Protein AF-A0A974YWJ6-F1 (afdb_monomer)

Solvent-accessible surface area (backbone atoms only — not comparable to full-atom values): 5057 Å² total; per-residue (Å²): 136,80,95,85,72,71,76,64,59,60,55,53,56,55,55,55,60,67,66,64,79,70,67,82,75,82,80,68,51,69,71,56,39,74,74,30,66,68,55,28,56,50,47,48,49,52,39,70,74,44,55,71,71,57,34,74,69,32,67,50,41,56,48,30,52,54,51,50,50,54,50,52,50,26,64,76,67,69,54,77,85,125

Sequence (82 aa):
MKGKKMKKLSFLLVICMLTACSTKEKIYSMDEFRKDEALIKKVLKECSEMSFNDQLNSTNCARADEAQSEIDLQIITGKRRK

Foldseek 3Di:
DDDDDPVVVVVVVVVVVVVVPPDPDDQDDLVNCLVDVVVLVVLCVVLVVDDPVVNVVDNNNVSSVVSVVVVVVCVVVVPDDD

Nearest PDB structures (foldseek):
  7bgn-assembly3_F  TM=3.257E-01  e=5.950E+00  Medicago truncatula

Structure (mmCIF, N/CA/C/O backbone):
data_AF-A0A974YWJ6-F1
#
_entry.id   AF-A0A974YWJ6-F1
#
loop_
_atom_site.group_PDB
_atom_site.id
_atom_site.type_symbol
_atom_site.label_atom_id
_atom_site.label_alt_id
_atom_site.label_comp_id
_atom_site.label_asym_id
_atom_site.label_entity_id
_atom_site.label_seq_id
_atom_site.pdbx_PDB_ins_code
_atom_site.Cartn_x
_atom_site.Cartn_y
_atom_site.Cartn_z
_atom_site.occupancy
_atom_site.B_iso_or_equiv
_atom_site.auth_seq_id
_atom_site.auth_comp_id
_atom_site.auth_asym_id
_atom_site.auth_atom_id
_atom_site.pdbx_PDB_model_num
ATOM 1 N N . MET A 1 1 ? 19.055 -30.436 -44.204 1.00 40.00 1 MET A N 1
ATOM 2 C CA . MET A 1 1 ? 19.970 -29.871 -43.184 1.00 40.00 1 MET A CA 1
ATOM 3 C C . MET A 1 1 ? 19.176 -29.187 -42.075 1.00 40.00 1 MET A C 1
ATOM 5 O O . MET A 1 1 ? 18.485 -28.220 -42.343 1.00 40.00 1 MET A O 1
ATOM 9 N N . LYS A 1 2 ? 19.318 -29.718 -40.852 1.00 41.72 2 LYS A N 1
ATOM 10 C CA . LYS A 1 2 ? 19.399 -29.024 -39.550 1.00 41.72 2 LYS A CA 1
ATOM 11 C C . LYS A 1 2 ? 18.335 -27.962 -39.222 1.00 41.72 2 LYS A C 1
ATOM 13 O O . LYS A 1 2 ? 18.463 -26.787 -39.556 1.00 41.72 2 LYS A O 1
ATOM 18 N N . GLY A 1 3 ? 17.374 -28.388 -38.397 1.00 51.81 3 GLY A N 1
ATOM 19 C CA . GLY A 1 3 ? 16.583 -27.515 -37.538 1.00 51.81 3 GLY A CA 1
ATOM 20 C C . GLY A 1 3 ? 17.479 -26.602 -36.700 1.00 51.81 3 GLY A C 1
ATOM 21 O O . GLY A 1 3 ? 18.390 -27.062 -36.016 1.00 51.81 3 GLY A O 1
ATOM 22 N N . LYS A 1 4 ? 17.257 -25.290 -36.806 1.00 48.78 4 LYS A N 1
ATOM 23 C CA . LYS A 1 4 ? 17.907 -24.260 -35.975 1.00 48.78 4 LYS A CA 1
ATOM 24 C C . LYS A 1 4 ? 17.235 -22.891 -36.174 1.00 48.78 4 LYS A C 1
ATOM 26 O O . LYS A 1 4 ? 17.908 -21.898 -36.412 1.00 48.78 4 LYS A O 1
ATOM 31 N N . LYS A 1 5 ?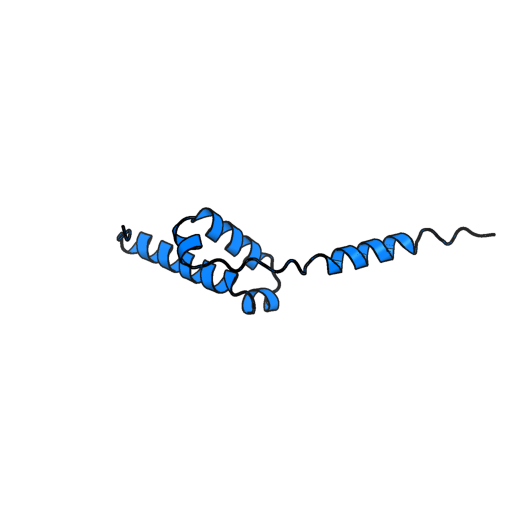 15.898 -22.810 -36.129 1.00 48.41 5 LYS A N 1
ATOM 32 C CA . LYS A 1 5 ? 15.193 -21.508 -36.231 1.00 48.41 5 LYS A CA 1
ATOM 33 C C . LYS A 1 5 ? 14.093 -21.242 -35.193 1.00 48.41 5 LYS A C 1
ATOM 35 O O . LYS A 1 5 ? 13.628 -20.116 -35.131 1.00 48.41 5 LYS A O 1
ATOM 40 N N . MET A 1 6 ? 13.741 -22.189 -34.316 1.00 48.78 6 MET A N 1
ATOM 41 C CA . MET A 1 6 ? 12.718 -21.942 -33.275 1.00 48.78 6 MET A CA 1
ATOM 42 C C . MET A 1 6 ? 13.257 -21.309 -31.983 1.00 48.78 6 MET A C 1
ATOM 44 O O . MET A 1 6 ? 12.505 -20.669 -31.263 1.00 48.78 6 MET A O 1
ATOM 48 N N . LYS A 1 7 ? 14.562 -21.414 -31.691 1.00 50.94 7 LYS A N 1
ATOM 49 C CA . LYS A 1 7 ? 15.131 -20.889 -30.430 1.00 50.94 7 LYS A CA 1
ATOM 50 C C . LYS A 1 7 ? 15.263 -19.360 -30.376 1.00 50.94 7 LYS A C 1
ATOM 52 O O . LYS A 1 7 ? 15.401 -18.811 -29.292 1.00 50.94 7 LYS A O 1
ATOM 57 N N . LYS A 1 8 ? 15.230 -18.668 -31.523 1.00 54.22 8 LYS A N 1
ATOM 58 C CA . LYS A 1 8 ? 15.380 -17.200 -31.579 1.00 54.22 8 LYS A CA 1
ATOM 59 C C . LYS A 1 8 ? 14.072 -16.448 -31.311 1.00 54.22 8 LYS A C 1
ATOM 61 O O . LYS A 1 8 ? 14.124 -15.325 -30.829 1.00 54.22 8 LYS A O 1
ATOM 66 N N . LEU A 1 9 ? 12.923 -17.073 -31.583 1.00 53.94 9 LEU A N 1
ATOM 67 C CA . LEU A 1 9 ? 11.607 -16.471 -31.341 1.00 53.94 9 LEU A CA 1
ATOM 68 C C . LEU A 1 9 ? 11.260 -16.408 -29.848 1.00 53.94 9 LEU A C 1
ATOM 70 O O . LEU A 1 9 ? 10.715 -15.403 -29.406 1.00 53.94 9 LEU A O 1
ATOM 74 N N . SER A 1 10 ? 11.643 -17.416 -29.053 1.00 57.19 10 SER A N 1
ATOM 75 C CA . SER A 1 10 ? 11.397 -17.389 -27.601 1.00 57.19 10 SER A CA 1
ATOM 76 C C . SER A 1 10 ? 12.151 -16.270 -26.883 1.00 57.19 10 SER A C 1
ATOM 78 O O . SER A 1 10 ? 11.623 -15.703 -25.937 1.00 57.19 10 SER A O 1
ATOM 80 N N . PHE A 1 11 ? 13.360 -15.920 -27.331 1.00 58.84 11 PHE A N 1
ATOM 81 C CA . PHE A 1 11 ? 14.164 -14.886 -26.668 1.00 58.84 11 PHE A CA 1
ATOM 82 C C . PHE A 1 11 ? 13.590 -13.476 -26.877 1.00 58.84 11 PHE A C 1
ATOM 84 O O . PHE A 1 11 ? 13.614 -12.650 -25.970 1.00 58.84 11 PHE A O 1
ATOM 91 N N . LEU A 1 12 ? 13.011 -13.222 -28.053 1.00 57.38 12 LEU A N 1
ATOM 92 C CA . LEU A 1 12 ? 12.361 -11.953 -28.390 1.00 57.38 12 LEU A CA 1
ATOM 93 C C . LEU A 1 12 ? 11.102 -11.700 -27.546 1.00 57.38 12 LEU A C 1
ATOM 95 O O . LEU A 1 12 ? 10.836 -10.567 -27.161 1.00 57.38 12 LEU A O 1
ATOM 99 N N . LEU A 1 13 ? 10.368 -12.761 -27.206 1.00 58.06 13 LEU A N 1
ATOM 100 C CA . LEU A 1 13 ? 9.149 -12.669 -26.401 1.00 58.06 13 LEU A CA 1
ATOM 101 C C . LEU A 1 13 ? 9.452 -12.328 -24.931 1.00 58.06 13 LEU A C 1
ATOM 103 O O . LEU A 1 13 ? 8.730 -11.544 -24.320 1.00 58.06 13 LEU A O 1
ATOM 107 N N . VAL A 1 14 ? 10.564 -12.844 -24.395 1.00 60.53 14 VAL A N 1
ATOM 108 C CA . VAL A 1 14 ? 11.049 -12.503 -23.046 1.00 60.53 14 VAL A CA 1
ATOM 109 C C . VAL A 1 14 ? 11.484 -11.035 -22.979 1.00 60.53 14 VAL A C 1
ATOM 111 O O . VAL A 1 14 ? 11.113 -10.331 -22.046 1.00 60.53 14 VAL A O 1
ATOM 114 N N . ILE A 1 15 ? 12.200 -10.542 -23.997 1.00 58.88 15 ILE A N 1
ATOM 115 C CA . ILE A 1 15 ? 12.656 -9.142 -24.057 1.00 58.88 15 ILE A CA 1
ATOM 116 C C . ILE A 1 15 ? 11.472 -8.167 -24.205 1.00 58.88 15 ILE A C 1
ATOM 118 O O . ILE A 1 15 ? 11.465 -7.126 -23.553 1.00 58.88 15 ILE A O 1
ATOM 122 N N . CYS A 1 16 ? 10.438 -8.512 -24.983 1.00 53.75 16 CYS A N 1
ATOM 123 C CA . CYS A 1 16 ? 9.228 -7.684 -25.093 1.00 53.75 16 CYS A CA 1
ATOM 124 C C . CYS A 1 16 ? 8.433 -7.591 -23.780 1.00 53.75 16 CYS A C 1
ATOM 126 O O . CYS A 1 16 ? 7.867 -6.534 -23.497 1.00 53.75 16 CYS A O 1
ATOM 128 N N . MET A 1 17 ? 8.401 -8.650 -22.963 1.00 54.38 17 MET A N 1
ATOM 129 C CA . MET A 1 17 ? 7.738 -8.589 -21.654 1.00 54.38 17 MET A CA 1
ATOM 130 C C . MET A 1 17 ? 8.469 -7.681 -20.658 1.00 54.38 17 MET A C 1
ATOM 132 O O . MET A 1 17 ? 7.813 -7.014 -19.864 1.00 54.38 17 MET A O 1
ATOM 136 N N . LEU A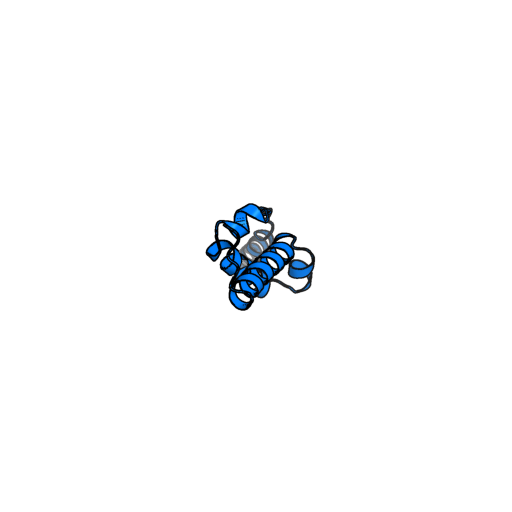 1 18 ? 9.798 -7.572 -20.741 1.00 51.34 18 LEU A N 1
ATOM 137 C CA . LEU A 1 18 ? 10.580 -6.671 -19.883 1.00 51.34 18 LEU A CA 1
ATOM 138 C C . LEU A 1 18 ? 10.307 -5.184 -20.178 1.00 51.34 18 LEU A C 1
ATOM 140 O O . LEU A 1 18 ? 10.363 -4.360 -19.271 1.00 51.34 18 LEU A O 1
ATOM 144 N N . THR A 1 19 ? 9.958 -4.829 -21.421 1.00 50.47 19 THR A N 1
ATOM 145 C CA . THR A 1 19 ? 9.638 -3.439 -21.807 1.00 50.47 19 THR A CA 1
ATOM 146 C C . THR A 1 19 ? 8.194 -3.016 -21.524 1.00 50.47 19 THR A C 1
ATOM 148 O O . THR A 1 19 ? 7.861 -1.846 -21.697 1.00 50.47 19 THR A O 1
ATOM 151 N N . ALA A 1 20 ? 7.327 -3.934 -21.085 1.00 48.38 20 ALA A N 1
ATOM 152 C CA . ALA A 1 20 ? 5.928 -3.620 -20.783 1.00 48.38 20 ALA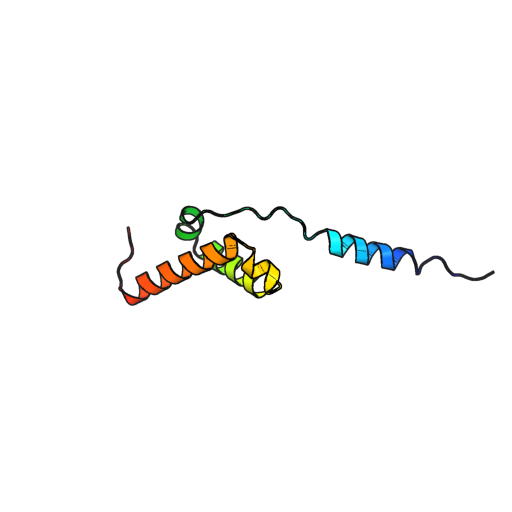 A CA 1
ATOM 153 C C . ALA A 1 20 ? 5.733 -2.907 -19.430 1.00 48.38 20 ALA A C 1
ATOM 155 O O . ALA A 1 20 ? 4.644 -2.409 -19.163 1.00 48.38 20 ALA A O 1
ATOM 156 N N . CYS A 1 21 ? 6.772 -2.795 -18.596 1.00 51.22 21 CYS A N 1
ATOM 157 C CA . CYS A 1 21 ? 6.691 -2.146 -17.284 1.00 51.22 21 CYS A CA 1
ATOM 158 C C . CYS A 1 21 ? 7.070 -0.651 -17.328 1.00 51.22 21 CYS A C 1
ATOM 160 O O . CYS A 1 21 ? 7.792 -0.146 -16.478 1.00 51.22 21 CYS A O 1
ATOM 162 N N . SER A 1 22 ? 6.618 0.074 -18.354 1.00 48.47 22 SER A N 1
ATOM 163 C CA . SER A 1 22 ? 6.633 1.546 -18.358 1.00 48.47 22 SER A CA 1
ATOM 164 C C . SER A 1 22 ? 5.220 2.074 -18.587 1.00 48.47 22 SER A C 1
ATOM 166 O O . SER A 1 22 ? 4.946 2.937 -19.421 1.00 48.47 22 SER A O 1
ATOM 168 N N . THR A 1 23 ? 4.270 1.500 -17.856 1.00 55.38 23 THR A N 1
ATOM 169 C CA . THR A 1 23 ? 2.968 2.122 -17.652 1.00 55.38 23 THR A CA 1
ATOM 170 C C . THR A 1 23 ? 3.221 3.403 -16.870 1.00 55.38 23 THR A C 1
ATOM 172 O O . THR A 1 23 ? 3.721 3.344 -15.752 1.00 55.38 23 THR A O 1
ATOM 175 N N . LYS A 1 24 ? 2.923 4.568 -17.459 1.00 59.66 24 LYS A N 1
ATOM 176 C CA . LYS A 1 24 ? 2.924 5.841 -16.728 1.00 59.66 24 LYS A CA 1
ATOM 177 C C . LYS A 1 24 ? 1.989 5.682 -15.532 1.00 59.66 24 LYS A C 1
ATOM 179 O O . LYS A 1 24 ? 0.772 5.637 -15.709 1.00 59.66 24 LYS A O 1
ATOM 184 N N . GLU A 1 25 ? 2.567 5.511 -14.352 1.00 69.75 25 GLU A N 1
ATOM 185 C CA . GLU A 1 25 ? 1.815 5.248 -13.136 1.00 69.75 25 GLU A CA 1
ATOM 186 C C . GLU A 1 25 ? 0.930 6.463 -12.843 1.00 69.75 25 GLU A C 1
ATOM 188 O O . GLU A 1 25 ? 1.395 7.608 -12.852 1.00 69.75 25 GLU A O 1
ATOM 193 N N . LYS A 1 26 ? -0.375 6.236 -12.657 1.00 82.81 26 LYS A N 1
ATOM 194 C CA . LYS A 1 26 ? -1.290 7.311 -12.271 1.00 82.81 26 LYS A CA 1
ATOM 195 C C . LYS A 1 26 ? -0.837 7.816 -10.904 1.00 82.81 26 LYS A C 1
ATOM 197 O O . LYS A 1 26 ? -0.824 7.044 -9.954 1.00 82.81 26 LYS A O 1
ATOM 202 N N . ILE A 1 27 ? -0.506 9.099 -10.797 1.00 88.50 27 ILE A N 1
ATOM 203 C CA . ILE A 1 27 ? -0.162 9.704 -9.510 1.00 88.50 27 ILE A CA 1
ATOM 204 C C . ILE A 1 27 ? -1.459 10.029 -8.764 1.00 88.50 27 ILE A C 1
ATOM 206 O O . ILE A 1 27 ? -2.234 10.871 -9.217 1.00 88.50 27 ILE A O 1
ATOM 210 N N . TYR A 1 28 ? -1.683 9.369 -7.632 1.00 89.56 28 TYR A N 1
ATOM 211 C CA . TYR A 1 28 ? -2.842 9.579 -6.771 1.00 89.56 28 TYR A CA 1
ATOM 212 C C . TYR A 1 28 ? -2.613 10.756 -5.818 1.00 89.56 28 TYR A C 1
ATOM 214 O O . TYR A 1 28 ? -1.499 10.993 -5.334 1.00 89.56 28 TYR A O 1
ATOM 222 N N . SER A 1 29 ? -3.664 11.531 -5.556 1.00 91.88 29 SER A N 1
ATOM 223 C CA . SER A 1 29 ? -3.631 12.594 -4.548 1.00 91.88 29 SER A CA 1
ATOM 224 C C . SER A 1 29 ? -3.909 12.054 -3.140 1.00 91.88 29 SER A C 1
ATOM 226 O O . SER A 1 29 ? -4.493 10.985 -2.968 1.00 91.88 29 SER A O 1
ATOM 228 N N . MET A 1 30 ? -3.536 12.821 -2.110 1.00 89.56 30 MET A N 1
ATOM 229 C CA . MET A 1 30 ? -3.872 12.480 -0.720 1.00 89.56 30 MET A CA 1
ATOM 230 C C . MET A 1 30 ? -5.387 12.403 -0.491 1.00 89.56 30 MET A C 1
ATOM 232 O O . MET A 1 30 ? -5.848 11.570 0.281 1.00 89.56 30 MET A O 1
ATOM 236 N N . ASP A 1 31 ? -6.181 13.220 -1.188 1.00 90.19 31 ASP A N 1
ATOM 237 C CA . ASP A 1 31 ? -7.643 13.157 -1.100 1.00 90.19 31 ASP A CA 1
ATOM 238 C C . ASP A 1 31 ? -8.216 11.867 -1.693 1.00 90.19 31 ASP A C 1
ATOM 240 O O . ASP A 1 31 ? -9.230 11.376 -1.203 1.00 90.19 31 ASP A O 1
ATOM 244 N N . GLU A 1 32 ? -7.596 11.313 -2.740 1.00 90.38 32 GLU A N 1
ATOM 245 C CA . GLU A 1 32 ? -7.987 10.007 -3.281 1.00 90.38 32 GLU A CA 1
ATOM 246 C C . GLU A 1 32 ? -7.688 8.894 -2.272 1.00 90.38 32 GLU A C 1
ATOM 248 O O . GLU A 1 32 ? -8.566 8.080 -1.997 1.00 90.38 32 GLU A O 1
ATOM 253 N N . PHE A 1 33 ? -6.507 8.908 -1.648 1.00 91.50 33 PHE A N 1
ATOM 254 C CA . PHE A 1 33 ? -6.154 7.940 -0.605 1.00 91.50 33 PHE A CA 1
ATOM 255 C C . PHE A 1 33 ? -7.053 8.041 0.631 1.00 91.50 33 PHE A C 1
ATOM 257 O O . PHE A 1 33 ? -7.519 7.029 1.143 1.00 91.50 33 PHE A O 1
ATOM 264 N N . ARG A 1 34 ? -7.384 9.257 1.079 1.00 87.38 34 ARG A N 1
ATOM 265 C CA . ARG A 1 34 ? -8.292 9.471 2.220 1.00 87.38 34 ARG A CA 1
ATOM 266 C C . ARG A 1 34 ? -9.709 8.959 1.975 1.00 87.38 34 ARG A C 1
ATOM 268 O O . ARG A 1 34 ? -10.406 8.624 2.929 1.00 87.38 34 ARG A O 1
ATOM 275 N N . LYS A 1 35 ? -10.156 8.941 0.718 1.00 90.62 35 LYS A N 1
ATOM 276 C CA . LYS A 1 35 ? -11.490 8.456 0.338 1.00 90.62 35 LYS A CA 1
ATOM 277 C C . LYS A 1 35 ? -11.545 6.938 0.194 1.00 90.62 35 LYS A C 1
ATOM 279 O O . LYS A 1 35 ? -12.635 6.381 0.294 1.00 90.62 35 LYS A O 1
ATOM 284 N N . ASP A 1 36 ? -10.407 6.290 -0.045 1.00 91.19 36 ASP A N 1
ATOM 285 C CA . ASP A 1 36 ? -10.333 4.861 -0.322 1.00 91.19 36 ASP A CA 1
ATOM 286 C C . ASP A 1 36 ? -9.127 4.211 0.378 1.00 91.19 36 ASP A C 1
ATOM 288 O O . ASP A 1 36 ? -8.011 4.153 -0.138 1.00 91.19 36 ASP A O 1
ATOM 292 N N . GLU A 1 37 ? -9.369 3.659 1.567 1.00 89.62 37 GLU A N 1
ATOM 293 C CA . GLU A 1 37 ? -8.354 2.907 2.313 1.00 89.62 37 GLU A CA 1
ATOM 294 C C . GLU A 1 37 ? -7.910 1.627 1.573 1.00 89.62 37 GLU A C 1
ATOM 296 O O . GLU A 1 37 ? -6.772 1.175 1.7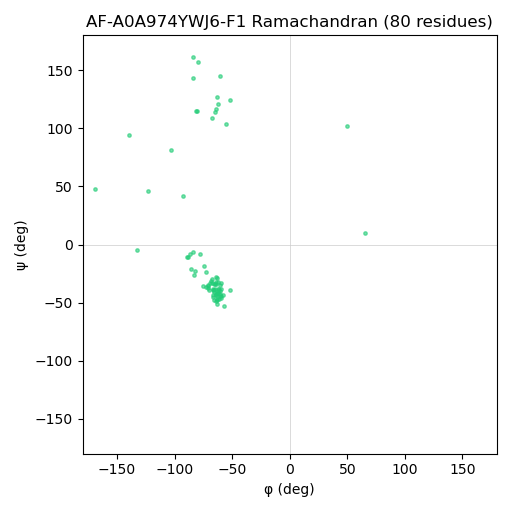23 1.00 89.62 37 GLU A O 1
ATOM 301 N N . ALA A 1 38 ? -8.772 1.032 0.738 1.00 92.88 38 ALA A N 1
ATOM 302 C CA . ALA A 1 38 ? -8.393 -0.143 -0.044 1.00 92.88 38 ALA A CA 1
ATOM 303 C C . ALA A 1 38 ? -7.376 0.224 -1.136 1.00 92.88 38 ALA A C 1
ATOM 305 O O . ALA A 1 38 ? -6.474 -0.569 -1.423 1.00 92.88 38 ALA A O 1
ATOM 306 N N . LEU A 1 39 ? -7.468 1.439 -1.688 1.00 93.25 39 LEU A N 1
ATOM 307 C CA . LEU A 1 39 ? -6.464 1.988 -2.597 1.00 93.25 39 LEU A CA 1
ATOM 308 C C . LEU A 1 39 ? -5.102 2.148 -1.908 1.00 93.25 39 LEU A C 1
ATOM 310 O O . LEU A 1 39 ? -4.093 1.773 -2.502 1.00 93.25 39 LEU A O 1
ATOM 314 N N . ILE A 1 40 ? -5.064 2.621 -0.655 1.00 93.31 40 ILE A N 1
ATOM 315 C CA . ILE A 1 40 ? -3.818 2.722 0.131 1.00 93.31 40 ILE A CA 1
ATOM 316 C C . ILE A 1 40 ? -3.151 1.349 0.243 1.00 93.31 40 ILE A C 1
ATOM 318 O O . ILE A 1 40 ? -1.993 1.186 -0.136 1.00 93.31 40 ILE A O 1
ATOM 322 N N . LYS A 1 41 ? -3.896 0.332 0.696 1.00 93.12 4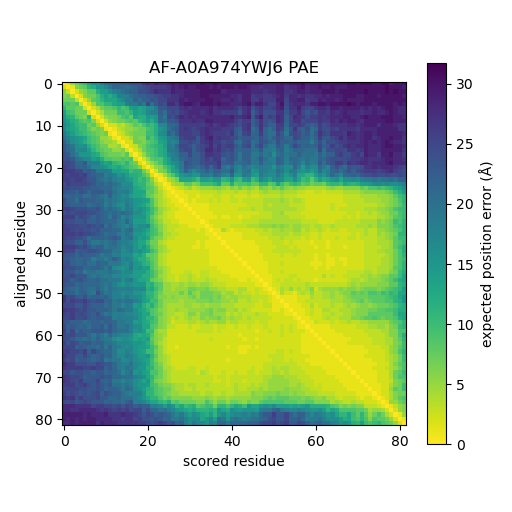1 LYS A N 1
ATOM 323 C CA . LYS A 1 41 ? -3.366 -1.032 0.879 1.00 93.12 41 LYS A CA 1
ATOM 324 C C . LYS A 1 41 ? -2.873 -1.643 -0.426 1.00 93.12 41 LYS A C 1
ATOM 326 O O . LYS A 1 41 ? -1.860 -2.339 -0.435 1.00 93.12 41 LYS A O 1
ATOM 331 N N . LYS A 1 42 ? -3.581 -1.383 -1.527 1.00 92.62 42 LYS A N 1
ATOM 332 C CA . LYS A 1 42 ? -3.173 -1.832 -2.857 1.00 92.62 42 LYS A CA 1
ATOM 333 C C . LYS A 1 42 ? -1.840 -1.202 -3.264 1.00 92.62 42 LYS A C 1
ATOM 335 O O . LYS A 1 42 ? -0.927 -1.938 -3.619 1.00 92.62 42 LYS A O 1
ATOM 340 N N . VAL A 1 43 ? -1.722 0.123 -3.167 1.00 91.12 43 VAL A N 1
ATOM 341 C CA . VAL A 1 43 ? -0.497 0.843 -3.543 1.00 91.12 43 VAL A CA 1
ATOM 342 C C . VAL A 1 43 ? 0.667 0.440 -2.641 1.00 91.12 43 VAL A C 1
ATOM 344 O O . VAL A 1 43 ? 1.734 0.132 -3.149 1.00 91.12 43 VAL A O 1
ATOM 347 N N . LEU A 1 44 ? 0.471 0.330 -1.324 1.00 91.88 44 LEU A N 1
ATOM 348 C CA . LEU A 1 44 ? 1.517 -0.146 -0.411 1.00 91.88 44 LEU A CA 1
ATOM 349 C C . LEU A 1 44 ? 1.995 -1.562 -0.741 1.00 91.88 44 LEU A C 1
ATOM 351 O O . LEU A 1 44 ? 3.191 -1.845 -0.669 1.00 91.88 44 LEU A O 1
ATOM 355 N N . LYS A 1 45 ? 1.077 -2.450 -1.135 1.00 91.56 45 LYS A N 1
ATOM 356 C CA . LYS A 1 45 ? 1.444 -3.787 -1.597 1.00 91.56 45 LYS A CA 1
ATOM 357 C C . LYS A 1 45 ? 2.284 -3.717 -2.873 1.00 91.56 45 LYS A C 1
ATOM 359 O O . LYS A 1 45 ? 3.340 -4.341 -2.914 1.00 91.56 45 LYS A O 1
ATOM 364 N N . GLU A 1 46 ? 1.863 -2.932 -3.861 1.00 90.12 46 GLU A N 1
ATOM 365 C CA . GLU A 1 46 ? 2.630 -2.719 -5.096 1.00 90.12 46 GLU A CA 1
ATOM 366 C C . GLU A 1 46 ? 4.028 -2.160 -4.780 1.00 90.12 46 GLU A C 1
ATOM 368 O O . GLU A 1 46 ? 5.023 -2.689 -5.264 1.00 90.12 46 GLU A O 1
ATOM 373 N N . CYS A 1 47 ? 4.129 -1.189 -3.869 1.00 89.62 47 CYS A N 1
ATOM 374 C CA . CYS A 1 47 ? 5.399 -0.635 -3.398 1.00 89.62 47 CYS A CA 1
ATOM 375 C C . CYS A 1 47 ? 6.312 -1.673 -2.732 1.00 89.62 47 CYS A C 1
ATOM 377 O O .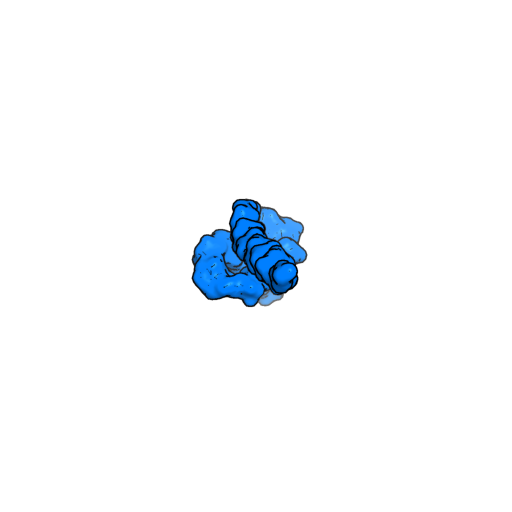 CYS A 1 47 ? 7.528 -1.587 -2.875 1.00 89.62 47 CYS A O 1
ATOM 379 N N . SER A 1 48 ? 5.753 -2.655 -2.015 1.00 87.62 48 SER A N 1
ATOM 380 C CA . SER A 1 48 ? 6.530 -3.737 -1.386 1.00 87.62 48 SER A CA 1
ATOM 381 C C . SER A 1 48 ? 7.070 -4.760 -2.390 1.00 87.62 48 SER A C 1
ATOM 383 O O . SER A 1 48 ? 8.055 -5.443 -2.114 1.00 87.62 48 SER A O 1
ATOM 385 N N . GLU A 1 49 ? 6.427 -4.863 -3.554 1.00 87.94 49 GLU A N 1
ATOM 386 C CA . GLU A 1 49 ? 6.817 -5.754 -4.649 1.00 87.94 49 GLU A CA 1
ATOM 387 C C . GLU A 1 49 ? 7.803 -5.072 -5.623 1.00 87.94 49 GLU A C 1
ATOM 389 O O . GLU A 1 49 ? 8.401 -5.741 -6.469 1.00 87.94 49 GLU A O 1
ATOM 394 N N . MET A 1 50 ? 8.006 -3.754 -5.497 1.00 85.31 50 MET A N 1
ATOM 395 C CA . MET A 1 50 ? 8.947 -2.974 -6.303 1.00 85.31 50 MET A CA 1
ATOM 396 C C . MET A 1 50 ? 10.399 -3.108 -5.825 1.00 85.31 50 MET A C 1
ATOM 398 O O . MET A 1 50 ? 10.698 -3.389 -4.665 1.00 85.31 50 MET A O 1
ATOM 402 N N . SER A 1 51 ? 11.334 -2.843 -6.741 1.00 85.12 51 SER A N 1
ATOM 403 C CA . SER A 1 51 ? 12.736 -2.609 -6.385 1.00 85.12 51 SER A CA 1
ATOM 404 C C . SER A 1 51 ? 12.849 -1.400 -5.456 1.00 85.12 51 SER A C 1
ATOM 406 O O . SER A 1 51 ? 12.155 -0.403 -5.647 1.00 85.12 51 SER A O 1
ATOM 408 N N . PHE A 1 52 ? 13.790 -1.436 -4.511 1.00 79.94 52 PHE A N 1
ATOM 409 C CA . PHE A 1 52 ? 14.046 -0.330 -3.582 1.00 79.94 52 PHE A CA 1
ATOM 410 C C . PHE A 1 52 ? 14.259 1.015 -4.296 1.00 79.94 52 PHE A C 1
ATOM 412 O O . PHE A 1 52 ? 13.758 2.048 -3.860 1.00 79.94 52 PHE A O 1
ATOM 419 N N . ASN A 1 53 ? 14.965 1.007 -5.431 1.00 82.62 53 ASN A N 1
ATOM 420 C CA . ASN A 1 53 ? 15.182 2.225 -6.207 1.00 82.62 53 ASN A CA 1
ATOM 421 C C . ASN A 1 53 ? 13.874 2.775 -6.796 1.00 82.62 53 ASN A C 1
ATOM 423 O O . ASN A 1 53 ? 13.668 3.984 -6.813 1.00 82.62 53 ASN A O 1
ATOM 427 N N . ASP A 1 54 ? 12.981 1.907 -7.258 1.00 81.62 54 ASP A N 1
ATOM 428 C CA . ASP A 1 54 ? 11.712 2.329 -7.856 1.00 81.62 54 ASP A CA 1
ATOM 429 C C . ASP A 1 54 ? 10.735 2.794 -6.772 1.00 81.62 54 ASP A C 1
ATOM 431 O O . ASP A 1 54 ? 10.053 3.803 -6.941 1.00 81.62 54 ASP A O 1
ATOM 435 N N . GLN A 1 55 ? 10.767 2.141 -5.608 1.00 83.31 55 GLN A N 1
ATOM 436 C CA . GLN A 1 55 ? 10.019 2.546 -4.424 1.00 83.31 55 GLN A CA 1
ATOM 437 C C . GLN A 1 55 ? 10.409 3.959 -3.957 1.00 83.31 55 GLN A C 1
ATOM 439 O O . GLN A 1 55 ? 9.529 4.780 -3.707 1.00 83.31 55 GLN A O 1
ATOM 444 N N . LE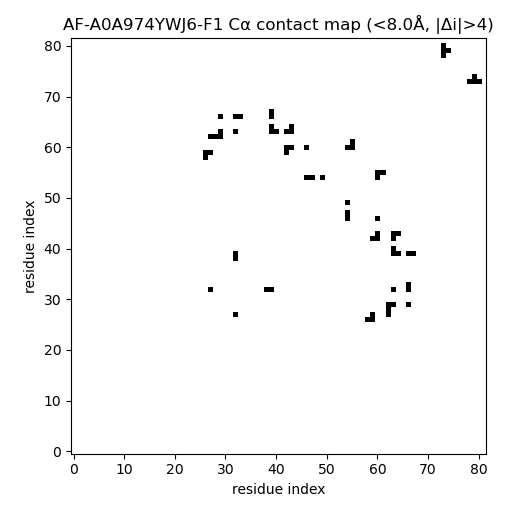U A 1 56 ? 11.712 4.272 -3.888 1.00 82.94 56 LEU A N 1
ATOM 445 C CA . LEU A 1 56 ? 12.207 5.602 -3.500 1.00 82.94 56 LEU A CA 1
ATOM 446 C C . LEU A 1 56 ? 11.807 6.707 -4.484 1.00 82.94 56 LEU A C 1
ATOM 448 O O . LEU A 1 56 ? 11.624 7.855 -4.084 1.00 82.94 56 LEU A O 1
ATOM 452 N N . ASN A 1 57 ? 11.689 6.372 -5.768 1.00 86.00 57 ASN A N 1
ATOM 453 C CA . ASN A 1 57 ? 11.325 7.329 -6.810 1.00 86.00 57 ASN A CA 1
ATOM 454 C C . ASN A 1 57 ? 9.802 7.443 -7.009 1.00 86.00 57 ASN A C 1
ATOM 456 O O . ASN A 1 57 ? 9.339 8.358 -7.697 1.00 86.00 57 ASN A O 1
ATOM 460 N N . SER A 1 58 ? 9.005 6.549 -6.413 1.00 87.38 58 SER A N 1
ATOM 461 C CA . SER A 1 58 ? 7.550 6.569 -6.549 1.00 87.38 58 SER A CA 1
ATOM 462 C C . SER A 1 58 ? 6.903 7.574 -5.596 1.00 87.38 58 SER A C 1
ATOM 464 O O . SER A 1 58 ? 6.874 7.417 -4.374 1.00 87.38 58 SER A O 1
ATOM 466 N N . THR A 1 59 ? 6.281 8.599 -6.184 1.00 90.81 59 THR A N 1
ATOM 467 C CA . THR A 1 59 ? 5.455 9.570 -5.444 1.00 90.81 59 THR A CA 1
ATOM 468 C C . THR A 1 59 ? 4.246 8.903 -4.785 1.00 90.81 59 THR A C 1
ATOM 470 O O . THR A 1 59 ? 3.807 9.335 -3.720 1.00 90.81 59 THR A O 1
ATOM 473 N N . ASN A 1 60 ? 3.705 7.849 -5.399 1.00 91.06 60 ASN A N 1
ATOM 474 C CA . ASN A 1 60 ? 2.564 7.125 -4.852 1.00 91.06 60 ASN A CA 1
ATOM 475 C C . ASN A 1 60 ? 2.939 6.337 -3.603 1.00 91.06 60 ASN A C 1
ATOM 477 O O . ASN A 1 60 ? 2.162 6.349 -2.655 1.00 91.06 60 ASN A O 1
ATOM 481 N N . CYS A 1 61 ? 4.126 5.725 -3.568 1.00 91.81 61 CYS A N 1
ATOM 482 C CA . CYS A 1 61 ? 4.602 5.026 -2.377 1.00 91.81 61 CYS A CA 1
ATOM 483 C C . CYS A 1 61 ? 4.743 5.974 -1.186 1.00 91.81 61 CYS A C 1
ATOM 485 O O . CYS A 1 61 ? 4.219 5.682 -0.115 1.00 91.81 61 CYS A O 1
ATOM 487 N N . ALA A 1 62 ? 5.355 7.144 -1.392 1.00 91.56 62 ALA A N 1
ATOM 488 C CA . ALA A 1 62 ? 5.483 8.149 -0.338 1.00 91.56 62 ALA A CA 1
ATOM 489 C C . ALA A 1 62 ? 4.116 8.637 0.178 1.00 91.56 62 ALA A C 1
ATOM 491 O O . ALA A 1 62 ? 3.898 8.732 1.382 1.00 91.56 62 ALA A O 1
ATOM 492 N N . ARG A 1 63 ? 3.167 8.913 -0.727 1.00 92.81 63 ARG A N 1
ATOM 493 C CA . ARG A 1 63 ? 1.823 9.384 -0.350 1.00 92.81 63 ARG A CA 1
ATOM 494 C C . ARG A 1 63 ? 0.970 8.307 0.310 1.00 92.81 63 ARG A C 1
ATOM 496 O O . ARG A 1 63 ? 0.210 8.618 1.220 1.00 92.81 63 ARG A O 1
ATOM 503 N N . ALA A 1 64 ? 1.068 7.062 -0.147 1.00 92.56 64 ALA A N 1
ATOM 504 C CA . ALA A 1 64 ? 0.346 5.951 0.456 1.00 92.56 64 ALA A CA 1
ATOM 505 C C . ALA A 1 64 ? 0.861 5.665 1.875 1.00 92.56 64 ALA A C 1
ATOM 507 O O . ALA A 1 64 ? 0.050 5.422 2.764 1.00 92.56 64 ALA A O 1
ATOM 508 N N . ASP A 1 65 ? 2.175 5.762 2.099 1.00 92.94 65 ASP A N 1
ATOM 509 C CA . ASP A 1 65 ? 2.781 5.653 3.431 1.00 92.94 65 ASP A CA 1
ATOM 510 C C . ASP A 1 65 ? 2.310 6.783 4.363 1.00 92.94 65 ASP A C 1
ATOM 512 O O . ASP A 1 65 ? 1.822 6.523 5.463 1.00 92.94 65 ASP A O 1
ATOM 516 N N . GLU A 1 66 ? 2.324 8.034 3.886 1.00 93.81 66 GLU A N 1
ATOM 517 C CA . GLU A 1 66 ? 1.805 9.184 4.639 1.00 93.81 66 GLU A CA 1
ATOM 518 C C . GLU A 1 66 ? 0.317 9.017 4.987 1.00 93.81 66 GLU A C 1
ATOM 520 O O . GLU A 1 66 ? -0.094 9.251 6.126 1.00 93.81 66 GLU A O 1
ATOM 525 N N . ALA A 1 67 ? -0.499 8.575 4.026 1.00 93.12 67 ALA A N 1
ATOM 526 C CA . ALA A 1 67 ? -1.924 8.353 4.237 1.00 93.12 67 ALA A CA 1
ATOM 527 C C . ALA A 1 67 ? -2.191 7.211 5.231 1.00 93.12 67 ALA A C 1
ATOM 529 O O . ALA A 1 67 ? -3.064 7.346 6.090 1.00 93.12 67 ALA A O 1
ATOM 530 N N . GLN A 1 68 ? -1.429 6.115 5.156 1.00 92.81 68 GLN A N 1
ATOM 531 C CA . GLN A 1 68 ? -1.517 5.015 6.116 1.00 92.81 68 GLN A CA 1
ATOM 532 C C . GLN A 1 68 ? -1.129 5.479 7.524 1.00 92.81 68 GLN A C 1
ATOM 534 O O . GLN A 1 68 ? -1.858 5.208 8.476 1.00 92.81 68 GLN A O 1
ATOM 539 N N . SER A 1 69 ? -0.051 6.254 7.652 1.00 91.50 69 SER A N 1
ATOM 540 C CA . SER A 1 69 ? 0.370 6.847 8.924 1.00 91.50 69 SER A CA 1
ATOM 541 C C . SER A 1 69 ? -0.701 7.783 9.503 1.00 91.50 69 SER A C 1
ATOM 543 O O . SER A 1 69 ? -0.996 7.732 10.698 1.00 91.50 69 SER A O 1
ATOM 545 N N . GLU A 1 70 ? -1.374 8.588 8.668 1.00 90.25 70 GLU A N 1
ATOM 546 C CA . GLU A 1 70 ? -2.498 9.423 9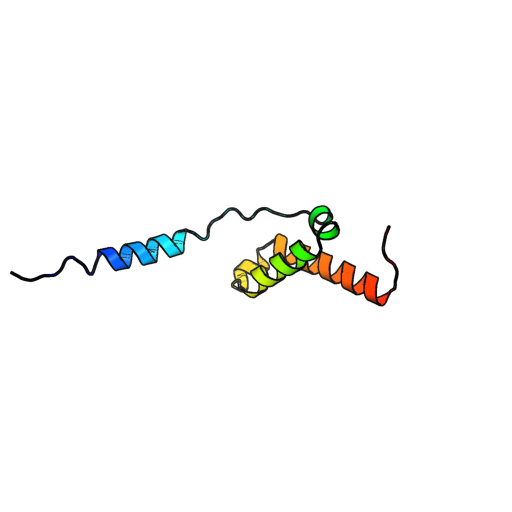.114 1.00 90.25 70 GLU A CA 1
ATOM 547 C C . GLU A 1 70 ? -3.668 8.571 9.643 1.00 90.25 70 GLU A C 1
ATOM 549 O O . GLU A 1 70 ? -4.290 8.945 10.640 1.00 90.25 70 GLU A O 1
ATOM 554 N N . ILE A 1 71 ? -3.968 7.425 9.022 1.00 88.25 71 ILE A N 1
ATOM 555 C CA . ILE A 1 71 ? -4.997 6.485 9.499 1.00 88.25 71 ILE 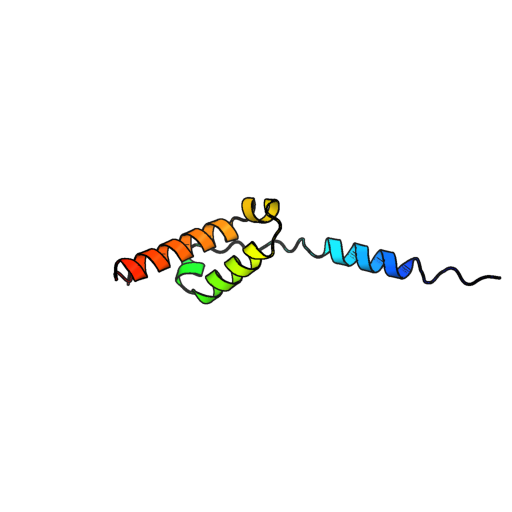A CA 1
ATOM 556 C C . ILE A 1 71 ? -4.589 5.865 10.836 1.00 88.25 71 ILE A C 1
ATOM 558 O O . ILE A 1 71 ? -5.383 5.875 11.780 1.00 88.25 71 ILE A O 1
ATOM 562 N N . ASP A 1 72 ? -3.355 5.385 10.949 1.00 89.75 72 ASP A N 1
ATOM 563 C CA . ASP A 1 72 ? -2.847 4.752 12.167 1.00 89.75 72 ASP A CA 1
ATOM 564 C C . ASP A 1 72 ? -2.880 5.738 13.343 1.00 89.75 72 ASP A C 1
ATOM 566 O O . ASP A 1 72 ? -3.362 5.415 14.433 1.00 89.75 72 ASP A O 1
ATOM 570 N N . LEU A 1 73 ? -2.480 6.992 13.108 1.00 89.50 73 LEU A N 1
ATOM 571 C CA . LEU A 1 73 ? -2.592 8.063 14.096 1.00 89.50 73 LEU A CA 1
ATOM 572 C C . LEU A 1 73 ? -4.046 8.351 14.480 1.00 89.50 73 LEU A C 1
ATOM 574 O O . LEU A 1 73 ? -4.333 8.579 15.657 1.00 89.50 73 LEU A O 1
ATOM 578 N N . GLN A 1 74 ? -4.987 8.336 13.534 1.00 87.69 74 GLN A N 1
ATOM 579 C CA . GLN A 1 74 ? -6.411 8.511 13.845 1.00 87.69 74 GLN A CA 1
ATOM 580 C C . GLN A 1 74 ? -6.963 7.364 14.695 1.00 87.69 74 GLN A C 1
ATOM 582 O O . GLN A 1 74 ? -7.758 7.619 15.602 1.00 87.69 74 GLN A O 1
ATOM 587 N N . ILE A 1 75 ? -6.534 6.126 14.435 1.00 86.25 75 ILE A N 1
ATOM 588 C CA . ILE A 1 75 ? -6.915 4.946 15.220 1.00 86.25 75 ILE A CA 1
ATOM 589 C C . ILE A 1 75 ? -6.384 5.080 16.650 1.00 86.25 75 ILE A C 1
ATOM 591 O O . ILE A 1 75 ? -7.151 4.930 17.600 1.00 86.25 75 ILE A O 1
ATOM 595 N N . ILE A 1 76 ? -5.104 5.432 16.808 1.00 88.44 76 ILE A N 1
ATOM 596 C CA . ILE A 1 76 ? -4.456 5.594 18.119 1.00 88.44 76 ILE A CA 1
ATOM 597 C C . ILE A 1 76 ? -5.092 6.741 18.916 1.00 88.44 76 ILE A C 1
ATOM 599 O O . ILE A 1 76 ? -5.332 6.616 20.115 1.00 88.44 76 ILE A O 1
ATOM 603 N N . THR A 1 77 ? -5.375 7.870 18.264 1.00 88.06 77 THR A N 1
ATOM 604 C CA . THR A 1 77 ? -5.906 9.076 18.926 1.00 88.06 77 THR A CA 1
ATOM 605 C C . THR A 1 77 ? -7.431 9.085 19.064 1.00 88.06 77 THR A C 1
ATOM 607 O O . THR A 1 77 ? -7.982 9.985 19.700 1.00 88.06 77 THR A O 1
ATOM 610 N N . GLY A 1 78 ? -8.136 8.126 18.452 1.00 80.25 78 GLY A N 1
ATOM 611 C CA . GLY A 1 78 ? -9.601 8.055 18.420 1.00 80.25 78 GLY A CA 1
ATOM 612 C C . GLY A 1 78 ? -10.282 9.199 17.655 1.00 80.25 78 GLY A C 1
ATOM 613 O O . GLY A 1 78 ? -11.504 9.352 17.721 1.00 80.25 78 GLY A O 1
ATOM 614 N N . LYS A 1 79 ? -9.522 10.032 16.934 1.00 68.06 79 LYS A N 1
ATOM 615 C CA . LYS A 1 79 ? -10.009 11.272 16.320 1.00 68.06 79 LYS A CA 1
ATOM 616 C C . LYS A 1 79 ? -10.214 11.072 14.820 1.00 68.06 79 LYS A C 1
ATOM 618 O O . LYS A 1 79 ? -9.375 11.476 14.024 1.00 68.06 79 LYS A O 1
ATOM 623 N N . ARG A 1 80 ? -11.348 10.484 14.417 1.00 64.50 80 ARG A N 1
ATOM 624 C CA . ARG A 1 80 ? -11.746 10.494 12.997 1.00 64.50 80 ARG A CA 1
ATOM 625 C C . ARG A 1 80 ? -12.033 11.935 12.574 1.00 64.50 80 ARG A C 1
ATOM 627 O O . ARG A 1 80 ? -12.976 12.543 13.088 1.00 64.50 80 ARG A O 1
ATOM 634 N N . ARG A 1 81 ? -11.224 12.490 11.665 1.00 62.41 81 ARG A N 1
ATOM 635 C CA . ARG A 1 81 ? -11.542 13.776 11.026 1.00 62.41 81 ARG A CA 1
ATOM 636 C C . ARG A 1 81 ? -12.777 13.545 10.147 1.00 62.41 81 ARG A C 1
ATOM 638 O O . ARG A 1 81 ? -12.705 12.789 9.184 1.00 62.41 81 ARG A O 1
ATOM 645 N N . LYS A 1 82 ? -13.918 14.093 10.578 1.00 56.53 82 LYS A N 1
ATOM 646 C CA . LYS A 1 82 ? -15.144 14.178 9.773 1.00 56.53 82 LYS A CA 1
ATOM 647 C C . LYS A 1 82 ? -14.976 15.215 8.676 1.00 56.53 82 LYS A C 1
ATOM 649 O O . LYS A 1 82 ? -14.333 16.247 8.973 1.00 56.53 82 LYS A O 1
#

Radius of gyration: 20.46 Å; Cα contacts (8 Å, |Δi|>4): 36; chains: 1; bounding box: 35×44×62 Å

Mean predicted aligned error: 12.31 Å

Secondary structure (DSSP, 8-state):
----SSHHHHHHHHHHHHTT---------HHHHHH-HHHHHHHHHHHHHS-HHHHHH-HHHHHHHHHHHHHHHHHHHT----

pLDDT: mean 76.94, std 17.24, range [40.0, 93.81]